Protein AF-A0A7Z1N574-F1 (afdb_monomer)

Structure (mmCIF, N/CA/C/O backbone):
data_AF-A0A7Z1N574-F1
#
_entry.id   AF-A0A7Z1N574-F1
#
loop_
_atom_site.group_PDB
_atom_site.id
_atom_site.type_symbol
_atom_site.label_atom_id
_atom_site.label_alt_id
_atom_site.label_comp_id
_atom_site.label_asym_id
_atom_site.label_entity_id
_atom_site.label_seq_id
_atom_site.pdbx_PDB_ins_code
_atom_site.Cartn_x
_atom_site.Cartn_y
_atom_site.Cartn_z
_atom_site.occupancy
_atom_site.B_iso_or_equiv
_atom_site.auth_seq_id
_atom_site.auth_comp_id
_atom_site.auth_asym_id
_atom_site.auth_atom_id
_atom_site.pdbx_PDB_model_num
ATOM 1 N N . MET A 1 1 ? 24.578 -37.620 -48.933 1.00 46.12 1 MET A N 1
ATOM 2 C CA . MET A 1 1 ? 25.079 -37.022 -47.671 1.00 46.12 1 MET A CA 1
ATOM 3 C C . MET A 1 1 ? 25.014 -35.486 -47.614 1.00 46.12 1 MET A C 1
ATOM 5 O O . MET A 1 1 ? 25.575 -34.906 -46.701 1.00 46.12 1 MET A O 1
ATOM 9 N N . ARG A 1 2 ? 24.331 -34.806 -48.554 1.00 49.56 2 ARG A N 1
ATOM 10 C CA . ARG A 1 2 ? 24.156 -33.336 -48.542 1.00 49.56 2 ARG A CA 1
ATOM 11 C C . ARG A 1 2 ? 22.759 -32.889 -48.082 1.00 49.56 2 ARG A C 1
ATOM 13 O O . ARG A 1 2 ? 22.626 -31.799 -47.550 1.00 49.56 2 ARG A O 1
ATOM 20 N N . LEU A 1 3 ? 21.742 -33.752 -48.209 1.00 48.25 3 LEU A N 1
ATOM 21 C CA . LEU A 1 3 ? 20.365 -33.455 -47.777 1.00 48.25 3 LEU A CA 1
ATOM 22 C C . LEU A 1 3 ? 20.119 -33.609 -46.265 1.00 48.25 3 LEU A C 1
ATOM 24 O O . LEU A 1 3 ? 19.157 -33.055 -45.755 1.00 48.25 3 LEU A O 1
ATOM 28 N N . MET A 1 4 ? 20.981 -34.331 -45.541 1.00 48.38 4 MET A N 1
ATOM 29 C CA . MET A 1 4 ? 20.855 -34.508 -44.083 1.00 48.38 4 MET A CA 1
ATOM 30 C C . MET A 1 4 ? 21.462 -33.342 -43.286 1.00 48.38 4 MET A C 1
ATOM 32 O O . MET A 1 4 ? 21.168 -33.189 -42.108 1.00 48.38 4 MET A O 1
ATOM 36 N N . LEU A 1 5 ? 22.292 -32.506 -43.923 1.00 49.09 5 LEU A N 1
ATOM 37 C CA . LEU A 1 5 ? 22.935 -31.360 -43.271 1.00 49.09 5 LEU A CA 1
ATOM 38 C C . LEU A 1 5 ? 22.013 -30.127 -43.215 1.00 49.09 5 LEU A C 1
ATOM 40 O O . LEU A 1 5 ? 22.210 -29.248 -42.385 1.00 49.09 5 LEU A O 1
ATOM 44 N N . ALA A 1 6 ? 20.987 -30.074 -44.071 1.00 48.47 6 ALA A N 1
ATOM 45 C CA . ALA A 1 6 ? 20.083 -28.929 -44.174 1.00 48.47 6 ALA A CA 1
ATOM 46 C C . ALA A 1 6 ? 18.960 -28.922 -43.119 1.00 48.47 6 ALA A C 1
ATOM 48 O O . ALA A 1 6 ? 18.404 -27.865 -42.839 1.00 48.47 6 ALA A O 1
ATOM 49 N N . LEU A 1 7 ? 18.634 -30.069 -42.508 1.00 50.12 7 LEU A N 1
ATOM 50 C CA . LEU A 1 7 ? 17.513 -30.176 -41.562 1.00 50.12 7 LEU A CA 1
ATOM 51 C C . LEU A 1 7 ? 17.898 -29.844 -40.107 1.00 50.12 7 LEU A C 1
ATOM 53 O O . LEU A 1 7 ? 17.031 -29.654 -39.261 1.00 50.12 7 LEU A O 1
ATOM 57 N N . ALA A 1 8 ? 19.193 -29.737 -39.804 1.00 52.31 8 ALA A N 1
ATOM 58 C CA . ALA A 1 8 ? 19.680 -29.502 -38.443 1.00 52.31 8 ALA A CA 1
ATOM 59 C C . ALA A 1 8 ? 19.680 -28.018 -38.016 1.00 52.31 8 ALA A C 1
ATOM 61 O O . ALA A 1 8 ? 19.965 -27.721 -36.859 1.00 52.31 8 ALA A O 1
ATOM 62 N N . LEU A 1 9 ? 19.368 -27.078 -38.919 1.00 52.91 9 LEU A N 1
ATOM 63 C CA . LEU A 1 9 ? 19.574 -25.641 -38.681 1.00 52.91 9 LEU A CA 1
ATOM 64 C C . LEU A 1 9 ? 18.309 -24.845 -38.308 1.00 52.91 9 LEU A C 1
ATOM 66 O O . LEU A 1 9 ? 18.392 -23.637 -38.108 1.00 52.91 9 LEU A O 1
ATOM 70 N N . SER A 1 10 ? 17.141 -25.486 -38.200 1.00 56.69 10 SER A N 1
ATOM 71 C CA . SER A 1 10 ? 15.859 -24.783 -37.990 1.00 56.69 10 SER A CA 1
ATOM 72 C C . SER A 1 10 ? 15.391 -24.702 -36.528 1.00 56.69 10 SER A C 1
ATOM 74 O O . SER A 1 10 ? 14.332 -24.145 -36.264 1.00 56.69 10 SER A O 1
ATOM 76 N N . GLY A 1 11 ? 16.146 -25.250 -35.567 1.00 56.66 11 GLY A N 1
ATOM 77 C CA . GLY A 1 11 ? 15.680 -25.426 -34.181 1.00 56.66 11 GLY A CA 1
ATOM 78 C C . GLY A 1 11 ? 16.077 -24.349 -33.162 1.00 56.66 11 GLY A C 1
ATOM 79 O O . GLY A 1 11 ? 15.678 -24.452 -32.007 1.00 56.66 11 GLY A O 1
ATOM 80 N N . LEU A 1 12 ? 16.871 -23.337 -33.532 1.00 57.41 12 LEU A N 1
ATOM 81 C CA . LEU A 1 12 ? 17.589 -22.498 -32.553 1.00 57.41 12 LEU A CA 1
ATOM 82 C C . LEU A 1 12 ? 17.017 -21.083 -32.326 1.00 57.41 12 LEU A C 1
ATOM 84 O O . LEU A 1 12 ? 17.759 -20.190 -31.929 1.00 57.41 12 LEU A O 1
ATOM 88 N N . ALA A 1 13 ? 15.726 -20.841 -32.579 1.00 58.88 13 ALA A N 1
ATOM 89 C CA . ALA A 1 13 ? 15.181 -19.473 -32.598 1.00 58.88 13 ALA A CA 1
ATOM 90 C C . ALA A 1 13 ? 13.957 -19.207 -31.696 1.00 58.88 13 ALA A C 1
ATOM 92 O O . ALA A 1 13 ? 1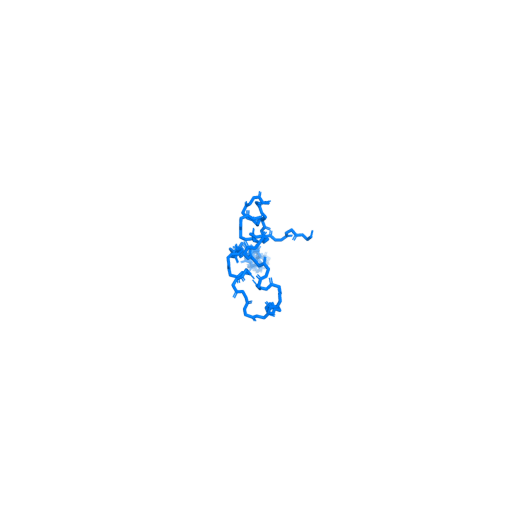3.204 -18.279 -31.974 1.00 58.88 13 ALA A O 1
ATOM 93 N N . LEU A 1 14 ? 13.730 -19.967 -30.615 1.00 60.38 14 LEU A N 1
ATOM 94 C CA . LEU A 1 14 ? 12.560 -19.746 -29.737 1.00 60.38 14 LEU A CA 1
ATOM 95 C C . LEU A 1 14 ? 12.867 -19.778 -28.233 1.00 60.38 14 LEU A C 1
ATOM 97 O O . LEU A 1 14 ? 12.119 -20.352 -27.449 1.00 60.38 14 LEU A O 1
ATOM 101 N N . SER A 1 15 ? 13.941 -19.125 -27.793 1.00 58.59 15 SER A N 1
ATOM 102 C CA . SER A 1 15 ? 14.105 -18.864 -26.357 1.00 58.59 15 SER A CA 1
ATOM 103 C C . SER A 1 15 ? 14.741 -17.507 -26.089 1.00 58.59 15 SER A C 1
ATOM 105 O O . SER A 1 15 ? 15.791 -17.407 -25.460 1.00 58.59 15 SER A O 1
ATOM 107 N N . THR A 1 16 ? 14.090 -16.436 -26.541 1.00 63.12 16 THR A N 1
ATOM 108 C CA . THR A 1 16 ? 14.243 -15.144 -25.868 1.00 63.12 16 THR A CA 1
ATOM 109 C C . THR A 1 16 ? 13.372 -15.184 -24.614 1.00 63.12 16 THR A C 1
ATOM 111 O O . THR A 1 16 ? 12.145 -15.187 -24.754 1.00 63.12 16 THR A O 1
ATOM 114 N N . PRO A 1 17 ? 13.936 -15.235 -23.393 1.00 62.28 17 PRO A N 1
ATOM 115 C CA . PRO A 1 17 ? 13.126 -15.024 -22.208 1.00 62.28 17 PRO A CA 1
ATOM 116 C C . PRO A 1 17 ? 12.587 -13.596 -22.291 1.00 62.28 17 PRO A C 1
ATOM 118 O O . PRO A 1 17 ? 13.335 -12.624 -22.186 1.00 62.28 17 PRO A O 1
ATOM 121 N N . ILE A 1 18 ? 11.281 -13.463 -22.520 1.00 64.12 18 ILE A N 1
ATOM 122 C CA . ILE A 1 18 ? 10.578 -12.200 -22.327 1.00 64.12 18 ILE A CA 1
ATOM 123 C C . ILE A 1 18 ? 10.556 -11.989 -20.816 1.00 64.12 18 ILE A C 1
ATOM 125 O O . ILE A 1 18 ? 9.623 -12.384 -20.121 1.00 64.12 18 ILE A O 1
ATOM 129 N N . ILE A 1 19 ? 11.625 -11.402 -20.285 1.00 61.03 19 ILE A N 1
ATOM 130 C CA . ILE A 1 19 ? 11.607 -10.809 -18.954 1.00 61.03 19 ILE A CA 1
ATOM 131 C C . ILE A 1 19 ? 10.793 -9.531 -19.125 1.00 61.03 19 ILE A C 1
ATOM 133 O O . ILE A 1 19 ? 11.326 -8.444 -19.336 1.00 61.03 19 ILE A O 1
ATOM 137 N N . ALA A 1 20 ? 9.469 -9.681 -19.133 1.00 58.25 20 ALA A N 1
ATOM 138 C CA . ALA A 1 20 ? 8.578 -8.555 -18.965 1.00 58.25 20 ALA A CA 1
ATOM 139 C C . ALA A 1 20 ? 8.875 -8.006 -17.571 1.00 58.25 20 ALA A C 1
ATOM 141 O O . ALA A 1 20 ? 8.481 -8.591 -16.561 1.00 58.25 20 ALA A O 1
ATOM 142 N N . LEU A 1 21 ? 9.639 -6.916 -17.514 1.00 56.94 21 LEU A N 1
ATOM 143 C CA . LEU A 1 21 ? 9.818 -6.151 -16.295 1.00 56.94 21 LEU A CA 1
ATOM 144 C C . LEU A 1 21 ? 8.450 -5.531 -15.998 1.00 56.94 21 LEU A C 1
ATOM 146 O O . LEU A 1 21 ? 8.132 -4.447 -16.485 1.00 56.94 21 LEU A O 1
ATOM 150 N N . ALA A 1 22 ? 7.587 -6.273 -15.301 1.00 60.81 22 ALA A N 1
ATOM 151 C CA . ALA A 1 22 ? 6.307 -5.755 -14.860 1.00 60.81 22 ALA A CA 1
ATOM 152 C C . ALA A 1 22 ? 6.608 -4.469 -14.094 1.00 60.81 22 ALA A C 1
ATOM 154 O O . ALA A 1 22 ? 7.349 -4.479 -13.107 1.00 60.81 22 ALA A O 1
ATOM 155 N N . LYS A 1 23 ? 6.110 -3.342 -14.604 1.00 61.34 23 LYS A N 1
ATOM 156 C CA . LYS A 1 23 ? 6.241 -2.066 -13.916 1.00 61.34 23 LYS A CA 1
ATOM 157 C C . LYS A 1 23 ? 5.476 -2.219 -12.607 1.00 61.34 23 LYS A C 1
ATOM 159 O O . LYS A 1 23 ? 4.251 -2.281 -12.623 1.00 61.34 23 LYS A O 1
ATOM 164 N N . THR A 1 24 ? 6.195 -2.356 -11.495 1.00 69.88 24 THR A N 1
ATOM 165 C CA . THR A 1 24 ? 5.569 -2.429 -10.177 1.00 69.88 24 THR A CA 1
ATOM 166 C C . THR A 1 24 ? 4.953 -1.071 -9.884 1.00 69.88 24 THR A C 1
ATOM 168 O O . THR A 1 24 ? 5.655 -0.117 -9.552 1.00 69.88 24 THR A O 1
ATOM 171 N N . ASP A 1 25 ? 3.637 -0.980 -10.041 1.00 83.12 25 ASP A N 1
ATOM 172 C CA . ASP A 1 25 ? 2.879 0.196 -9.651 1.00 83.12 25 ASP A CA 1
ATOM 173 C C . ASP A 1 25 ? 2.560 0.109 -8.153 1.00 83.12 25 ASP A C 1
ATOM 175 O O . ASP A 1 25 ? 1.550 -0.450 -7.722 1.00 83.12 25 ASP A O 1
ATOM 179 N N . LEU A 1 26 ? 3.487 0.619 -7.339 1.00 86.12 26 LEU A N 1
ATOM 180 C CA . LEU A 1 26 ? 3.343 0.652 -5.883 1.00 86.12 26 LEU A CA 1
ATOM 181 C C . LEU A 1 26 ? 2.157 1.529 -5.451 1.00 86.12 26 LEU A C 1
ATOM 183 O O . LEU A 1 26 ? 1.554 1.260 -4.415 1.00 86.12 26 LEU A O 1
ATOM 187 N N . ALA A 1 27 ? 1.774 2.528 -6.254 1.00 87.88 27 ALA A N 1
ATOM 188 C CA . ALA A 1 27 ? 0.595 3.340 -5.977 1.00 87.88 27 ALA A CA 1
ATOM 189 C C . ALA A 1 27 ? -0.689 2.521 -6.157 1.00 87.88 27 ALA A C 1
ATOM 191 O O . ALA A 1 27 ? -1.584 2.604 -5.318 1.00 87.8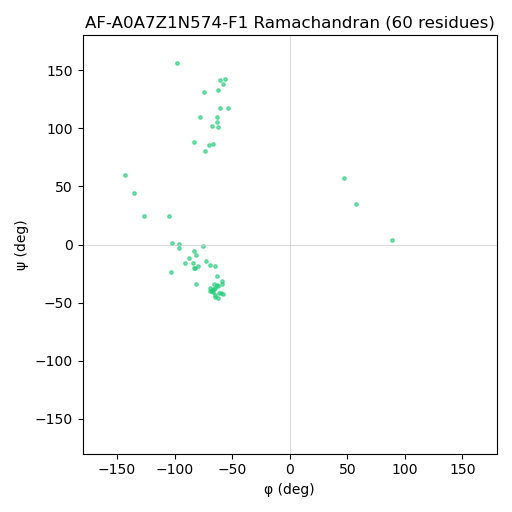8 27 ALA A O 1
ATOM 192 N N . ALA A 1 28 ? -0.755 1.661 -7.179 1.00 88.81 28 ALA A N 1
ATOM 193 C CA . ALA A 1 28 ? -1.870 0.730 -7.354 1.00 88.81 28 ALA A CA 1
ATOM 194 C C . ALA A 1 28 ? -1.983 -0.283 -6.198 1.00 88.81 28 ALA A C 1
ATOM 196 O O . ALA A 1 28 ? -3.092 -0.616 -5.786 1.00 88.81 28 ALA A O 1
ATOM 197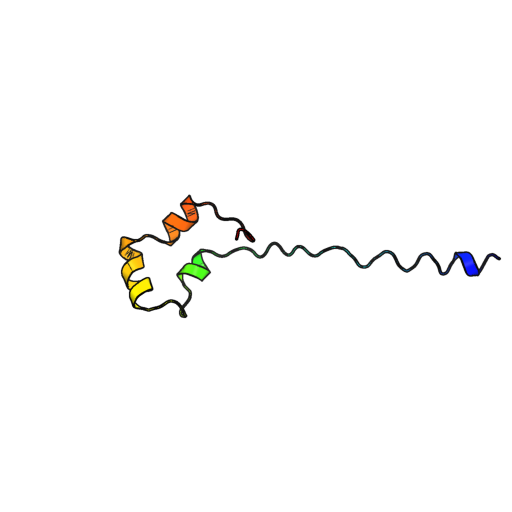 N N . ALA A 1 29 ? -0.856 -0.727 -5.628 1.00 88.69 29 ALA A N 1
ATOM 198 C CA . ALA A 1 29 ? -0.855 -1.607 -4.455 1.00 88.69 29 ALA A CA 1
ATOM 199 C C . ALA A 1 29 ? -1.430 -0.914 -3.205 1.00 88.69 29 ALA A C 1
ATOM 201 O O . ALA A 1 29 ? -2.182 -1.520 -2.441 1.00 88.69 29 ALA A O 1
ATOM 202 N N . VAL A 1 30 ? -1.128 0.375 -3.013 1.00 92.50 30 VAL A N 1
ATOM 203 C CA . VAL A 1 30 ? -1.765 1.187 -1.966 1.00 92.50 30 VAL A CA 1
ATOM 204 C C . VAL A 1 30 ? -3.240 1.439 -2.316 1.00 92.50 30 VAL A C 1
ATOM 206 O O . VAL A 1 30 ? -4.098 1.361 -1.451 1.00 92.50 30 VAL A O 1
ATOM 209 N N . ALA A 1 31 ? -3.614 1.644 -3.571 1.00 92.56 31 ALA A N 1
ATOM 210 C CA . ALA A 1 31 ? -5.017 1.857 -3.927 1.00 92.56 31 ALA A CA 1
ATOM 211 C C . ALA A 1 31 ? -5.888 0.577 -3.924 1.00 92.56 31 ALA A C 1
ATOM 213 O O . ALA A 1 31 ? -7.086 0.674 -4.189 1.00 92.56 31 ALA A O 1
ATOM 214 N N . ASP A 1 32 ? -5.331 -0.610 -3.641 1.00 93.88 32 ASP A N 1
ATOM 215 C CA . ASP A 1 32 ? -6.047 -1.880 -3.808 1.00 93.88 32 ASP A CA 1
ATOM 216 C C . ASP A 1 32 ? -7.318 -1.953 -2.922 1.00 93.88 32 ASP A C 1
ATOM 218 O O . ASP A 1 32 ? -7.230 -1.953 -1.683 1.0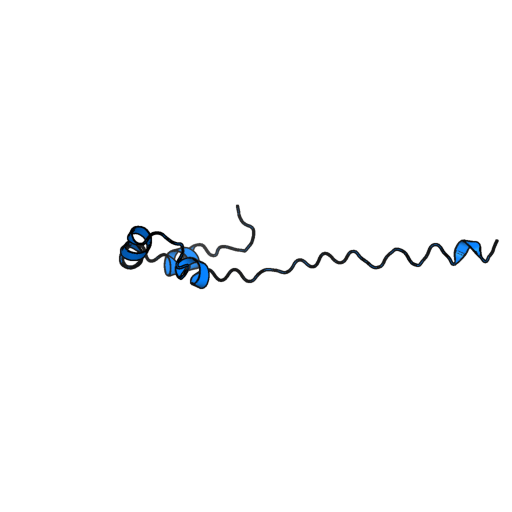0 93.88 32 ASP A O 1
ATOM 222 N N . PRO A 1 33 ? -8.523 -2.062 -3.523 1.00 92.06 33 PRO A N 1
ATOM 223 C CA . PRO A 1 33 ? -9.781 -2.132 -2.782 1.00 92.06 33 PRO A CA 1
ATOM 224 C C . PRO A 1 33 ? -9.911 -3.399 -1.925 1.00 92.06 33 PRO A C 1
ATOM 226 O O . PRO A 1 33 ? -10.704 -3.410 -0.980 1.00 92.06 33 PRO A O 1
ATOM 229 N N . LYS A 1 34 ? -9.125 -4.448 -2.200 1.00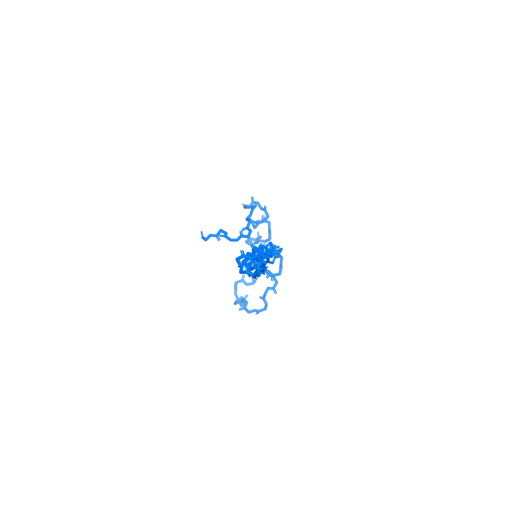 95.69 34 LYS A N 1
ATOM 230 C CA . LYS A 1 34 ? -9.087 -5.683 -1.404 1.00 95.69 34 LYS A CA 1
ATOM 231 C C . LYS A 1 3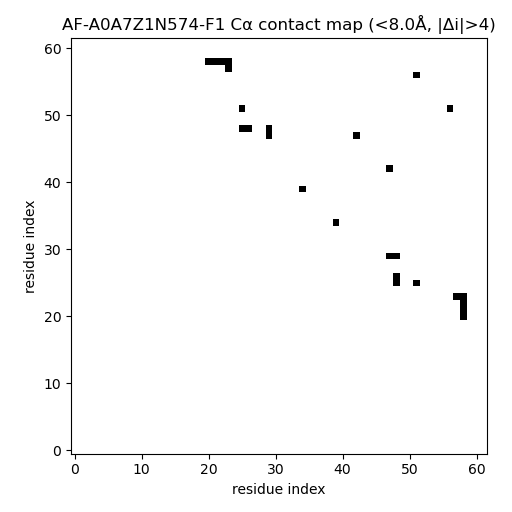4 ? -8.387 -5.504 -0.058 1.00 95.69 34 LYS A C 1
ATOM 233 O O . LYS A 1 34 ? -8.523 -6.369 0.806 1.00 95.69 34 LYS A O 1
ATOM 238 N N . ARG A 1 35 ? -7.648 -4.407 0.152 1.00 94.69 35 ARG A N 1
ATOM 239 C CA . ARG A 1 35 ? -7.037 -4.111 1.453 1.00 94.69 35 ARG A CA 1
ATOM 240 C C . ARG A 1 35 ? -8.114 -3.967 2.543 1.00 94.69 35 ARG A C 1
ATOM 242 O O . ARG A 1 35 ? -9.158 -3.372 2.278 1.00 94.69 35 ARG A O 1
ATOM 249 N N . PRO A 1 36 ? -7.880 -4.443 3.779 1.00 95.44 36 PRO A N 1
ATOM 250 C CA . PRO A 1 36 ? -8.812 -4.231 4.886 1.00 95.44 36 PRO A CA 1
ATOM 251 C C . PRO A 1 36 ? -9.099 -2.741 5.122 1.00 95.44 36 PRO A C 1
ATOM 253 O O . PRO A 1 36 ? -8.195 -1.908 5.018 1.00 95.44 36 PRO A O 1
ATOM 256 N N . ALA A 1 37 ? -10.344 -2.402 5.467 1.00 95.25 37 ALA A N 1
ATOM 257 C CA . ALA A 1 37 ? -10.754 -1.014 5.694 1.00 95.25 37 ALA A CA 1
ATOM 258 C C . ALA A 1 37 ? -9.956 -0.350 6.829 1.00 95.25 37 ALA A C 1
ATOM 260 O O . ALA A 1 37 ? -9.468 0.764 6.650 1.00 95.25 37 ALA A O 1
ATOM 261 N N . ASP A 1 38 ? -9.725 -1.072 7.927 1.00 95.62 38 ASP A N 1
ATOM 262 C CA . ASP A 1 38 ? -8.933 -0.591 9.066 1.00 95.62 38 ASP A CA 1
ATOM 263 C C . ASP A 1 38 ? -7.481 -0.303 8.671 1.00 95.62 38 ASP A C 1
ATOM 265 O O . ASP A 1 38 ? -6.874 0.660 9.132 1.00 95.62 38 ASP A O 1
ATOM 269 N N . ALA A 1 39 ? -6.920 -1.105 7.760 1.00 94.50 39 ALA A N 1
ATOM 270 C CA . ALA A 1 39 ? -5.580 -0.864 7.242 1.00 94.50 39 ALA A CA 1
ATOM 271 C C . ALA A 1 39 ? -5.530 0.412 6.392 1.00 94.50 39 ALA A C 1
ATOM 273 O O . ALA A 1 39 ? -4.557 1.149 6.495 1.00 94.50 39 ALA A O 1
ATOM 274 N N . ARG A 1 40 ? -6.565 0.687 5.583 1.00 94.75 40 ARG A N 1
ATOM 275 C CA . ARG A 1 40 ? -6.674 1.932 4.801 1.00 94.75 40 ARG A CA 1
ATOM 276 C C . ARG A 1 40 ? -6.864 3.163 5.680 1.00 94.75 40 ARG A C 1
ATOM 278 O O . ARG A 1 40 ? -6.248 4.185 5.411 1.00 94.75 40 ARG A O 1
ATOM 285 N N . ALA A 1 41 ? -7.662 3.067 6.744 1.00 95.75 41 ALA A N 1
ATOM 286 C CA . ALA A 1 41 ? -7.876 4.178 7.675 1.00 95.75 41 ALA A CA 1
ATOM 287 C C . ALA A 1 41 ? -6.564 4.658 8.322 1.00 95.75 41 ALA A C 1
ATOM 289 O O . ALA A 1 41 ? -6.388 5.841 8.592 1.00 95.75 41 ALA A O 1
ATOM 290 N N . LEU A 1 42 ? -5.611 3.746 8.526 1.00 96.62 42 LEU A N 1
ATOM 291 C CA . LEU A 1 42 ? -4.315 4.062 9.121 1.00 96.62 42 LEU A CA 1
ATOM 292 C C . LEU A 1 42 ? -3.302 4.647 8.127 1.00 96.62 42 LEU A C 1
ATOM 294 O O . LEU A 1 42 ? -2.255 5.123 8.574 1.00 96.62 42 LEU A O 1
ATOM 298 N N . ASP A 1 43 ? -3.586 4.658 6.820 1.00 95.62 43 ASP A N 1
ATOM 299 C CA . ASP A 1 43 ? -2.668 5.175 5.795 1.00 95.62 43 ASP A CA 1
ATOM 300 C C . ASP A 1 43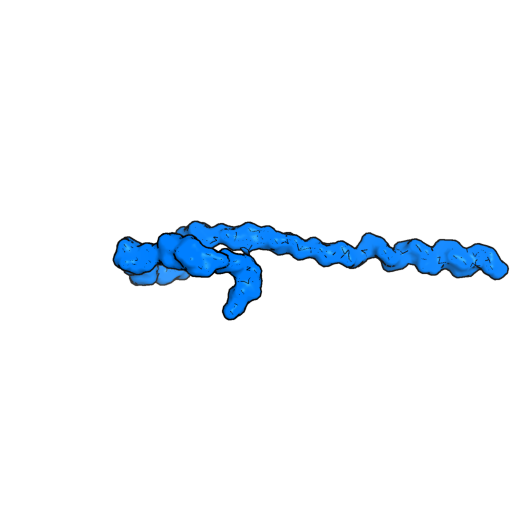 ? -2.315 6.643 6.026 1.00 95.62 43 ASP A C 1
ATOM 302 O O . ASP A 1 43 ? -1.174 7.041 5.794 1.00 95.62 43 ASP A O 1
ATOM 306 N N . GLU A 1 44 ? -3.258 7.436 6.545 1.00 95.00 44 GLU A N 1
ATOM 307 C CA . GLU A 1 44 ? -3.026 8.850 6.842 1.00 95.00 44 GLU A CA 1
ATOM 308 C C . GLU A 1 44 ? -1.859 9.037 7.819 1.00 95.00 44 GLU A C 1
ATOM 310 O O . GLU A 1 44 ? -1.002 9.896 7.598 1.00 95.00 44 GLU A O 1
ATOM 315 N N . SER A 1 45 ? -1.805 8.192 8.854 1.00 96.81 45 SER A N 1
ATOM 316 C CA . SER A 1 45 ? -0.745 8.190 9.866 1.00 96.81 45 SER A CA 1
ATOM 317 C C . SER A 1 45 ? 0.522 7.457 9.415 1.00 96.81 45 SER A C 1
ATOM 319 O O . SER A 1 45 ? 1.626 7.844 9.787 1.00 96.81 45 SER A O 1
ATOM 321 N N . ARG A 1 46 ? 0.371 6.390 8.618 1.00 95.69 46 ARG A N 1
ATOM 322 C CA . ARG A 1 46 ? 1.456 5.461 8.263 1.00 95.69 46 ARG A CA 1
ATOM 323 C C . ARG A 1 46 ? 2.197 5.841 6.990 1.00 95.69 46 ARG A C 1
ATOM 325 O O . ARG A 1 46 ? 3.278 5.306 6.769 1.00 95.69 46 ARG A O 1
ATOM 332 N N . LYS A 1 47 ? 1.631 6.725 6.1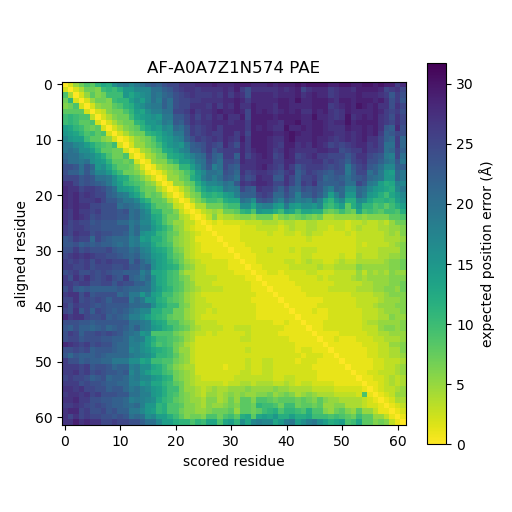63 1.00 95.81 47 LYS A N 1
ATOM 333 C CA . LYS A 1 47 ? 2.255 7.242 4.934 1.00 95.81 47 LYS A CA 1
ATOM 334 C C . LYS A 1 47 ? 2.859 6.115 4.069 1.00 95.81 47 LYS A C 1
ATOM 336 O O . LYS A 1 47 ? 4.073 6.077 3.832 1.00 95.81 47 LYS A O 1
ATOM 341 N N . PRO A 1 48 ? 2.048 5.114 3.660 1.00 95.25 48 PRO A N 1
ATOM 342 C CA . PRO A 1 48 ? 2.567 3.921 2.997 1.00 95.25 48 PRO A CA 1
ATOM 343 C C . PRO A 1 48 ? 3.184 4.235 1.633 1.00 95.25 48 PRO A C 1
ATOM 345 O O . PRO A 1 48 ? 4.169 3.604 1.264 1.00 95.25 48 PRO A O 1
ATOM 348 N N . ALA A 1 49 ? 2.658 5.216 0.896 1.00 92.75 49 ALA A N 1
ATOM 349 C CA . ALA A 1 49 ? 3.198 5.601 -0.405 1.00 92.75 49 ALA A CA 1
ATOM 350 C C . ALA A 1 49 ? 4.615 6.181 -0.274 1.00 92.75 49 ALA A C 1
ATOM 352 O O . ALA A 1 49 ? 5.524 5.789 -1.001 1.00 92.75 49 ALA A O 1
ATOM 353 N N . GLU A 1 50 ? 4.816 7.063 0.701 1.00 93.50 50 GLU A N 1
ATOM 354 C CA . GLU A 1 50 ? 6.095 7.690 1.013 1.00 93.50 50 GLU A CA 1
ATOM 355 C C . GLU A 1 50 ? 7.100 6.662 1.534 1.00 93.50 50 GLU A C 1
ATOM 357 O O . GLU A 1 50 ? 8.257 6.660 1.122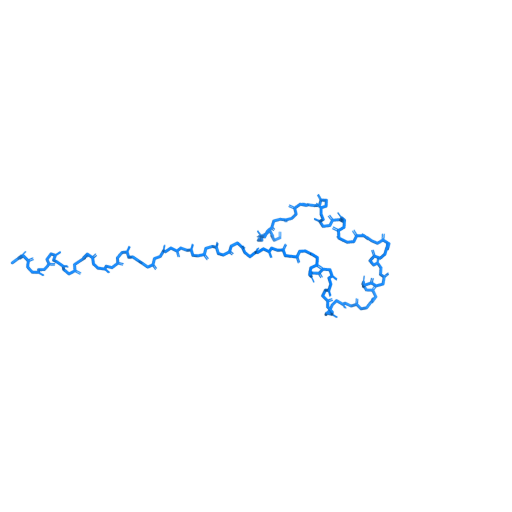 1.00 93.50 50 GLU A O 1
ATOM 362 N N . THR A 1 51 ? 6.644 5.737 2.381 1.00 94.06 51 THR A N 1
ATOM 363 C CA . THR A 1 51 ? 7.472 4.633 2.880 1.00 94.06 51 THR A CA 1
ATOM 364 C C . THR A 1 51 ? 7.929 3.726 1.736 1.00 94.06 51 THR A C 1
ATOM 366 O O . THR A 1 51 ? 9.109 3.401 1.633 1.00 94.06 51 THR A O 1
ATOM 369 N N . LEU A 1 52 ? 7.022 3.344 0.833 1.00 91.12 52 LEU A N 1
ATOM 370 C CA . LEU A 1 52 ? 7.354 2.519 -0.331 1.00 91.12 52 LEU A CA 1
ATOM 371 C C . LEU A 1 52 ? 8.298 3.244 -1.301 1.00 91.12 52 LEU A C 1
ATOM 373 O O . LEU A 1 52 ? 9.211 2.618 -1.843 1.00 91.12 52 LEU A O 1
ATOM 377 N N . ALA A 1 53 ? 8.118 4.555 -1.483 1.00 88.44 53 ALA A N 1
ATOM 378 C CA . ALA A 1 53 ? 9.023 5.385 -2.271 1.00 88.44 53 ALA A CA 1
ATOM 379 C C . ALA A 1 53 ? 10.421 5.465 -1.637 1.00 88.44 53 ALA A C 1
ATOM 381 O O . ALA A 1 53 ? 11.417 5.306 -2.341 1.00 88.44 53 ALA A O 1
ATOM 382 N N . PHE A 1 54 ? 10.502 5.642 -0.314 1.00 91.62 54 PHE A N 1
ATOM 383 C CA . PHE A 1 54 ? 11.760 5.657 0.436 1.00 91.62 54 PHE A CA 1
ATOM 384 C C . PHE A 1 54 ? 12.520 4.330 0.319 1.00 91.62 54 PHE A C 1
ATOM 386 O O . PHE A 1 54 ? 13.732 4.325 0.118 1.00 91.62 54 PHE A O 1
ATOM 393 N N . LEU A 1 55 ? 11.812 3.201 0.399 1.00 90.56 55 LEU A N 1
ATOM 394 C CA . LEU A 1 55 ? 12.421 1.871 0.330 1.00 90.56 55 LEU A CA 1
ATOM 395 C C . LEU A 1 55 ? 12.983 1.520 -1.057 1.00 90.56 55 LEU A C 1
ATOM 397 O O . LEU A 1 55 ? 13.780 0.589 -1.166 1.00 90.56 55 LEU A O 1
ATOM 401 N N . GLY A 1 56 ? 12.584 2.227 -2.120 1.00 85.88 56 GLY A N 1
ATOM 402 C CA . GLY A 1 56 ? 13.138 2.026 -3.463 1.00 85.88 56 GLY A CA 1
ATOM 403 C C . GLY A 1 56 ? 12.978 0.593 -3.991 1.00 85.88 56 GLY A C 1
ATOM 404 O O . GLY A 1 56 ? 13.876 0.071 -4.664 1.00 85.88 56 GLY A O 1
ATOM 405 N N . LEU A 1 57 ? 11.860 -0.059 -3.648 1.00 82.94 57 LEU A N 1
ATOM 406 C CA . LEU A 1 57 ? 11.611 -1.467 -3.959 1.00 82.94 57 LEU A CA 1
ATOM 407 C C . LEU A 1 57 ? 11.568 -1.705 -5.474 1.00 82.94 57 LEU A C 1
ATOM 409 O O . LEU A 1 57 ? 10.897 -1.002 -6.228 1.00 82.94 57 LEU A O 1
ATOM 413 N N . LYS A 1 58 ? 12.280 -2.743 -5.910 1.00 80.44 58 LYS A N 1
ATOM 414 C CA . LYS A 1 58 ? 12.303 -3.239 -7.288 1.00 80.44 58 LYS A CA 1
ATOM 415 C C . LYS A 1 58 ? 11.342 -4.429 -7.448 1.00 80.44 58 LYS A C 1
ATOM 417 O O . LYS A 1 58 ? 11.055 -5.118 -6.470 1.00 80.44 58 LYS A O 1
ATOM 422 N N . PRO A 1 59 ? 10.848 -4.710 -8.664 1.00 75.44 59 PRO A N 1
ATOM 423 C CA . PRO A 1 59 ? 10.086 -5.928 -8.929 1.00 75.44 59 PRO A CA 1
ATOM 424 C C . PRO A 1 59 ? 10.897 -7.193 -8.584 1.00 75.44 59 PRO A C 1
ATOM 426 O O . PRO A 1 59 ? 12.076 -7.278 -8.920 1.00 75.44 59 PRO A O 1
ATOM 429 N N . GLY A 1 60 ? 10.261 -8.189 -7.954 1.00 75.31 60 GLY A N 1
ATOM 430 C CA . GLY A 1 60 ? 10.845 -9.523 -7.731 1.00 75.31 60 GLY A CA 1
ATOM 431 C C . GLY A 1 60 ? 11.664 -9.714 -6.447 1.00 75.31 60 GLY A C 1
ATOM 432 O O . GLY A 1 60 ? 12.209 -10.800 -6.247 1.00 75.31 60 GLY A O 1
ATOM 433 N N . ILE A 1 61 ? 11.739 -8.709 -5.570 1.00 72.56 61 ILE A N 1
ATOM 434 C CA . ILE A 1 61 ? 12.322 -8.861 -4.228 1.00 72.56 61 ILE A CA 1
ATOM 435 C C . ILE A 1 61 ? 11.321 -9.648 -3.359 1.00 72.56 61 ILE A C 1
ATOM 437 O O . ILE A 1 61 ? 10.129 -9.336 -3.391 1.00 72.56 61 ILE A O 1
ATOM 441 N N . LYS A 1 62 ? 11.783 -10.689 -2.653 1.00 60.50 62 LYS A N 1
ATOM 442 C CA . LYS A 1 62 ? 10.973 -11.526 -1.747 1.00 60.50 62 LYS A CA 1
ATOM 443 C C . LYS A 1 62 ? 11.164 -11.119 -0.297 1.00 60.50 62 LYS A C 1
ATOM 445 O O . LYS A 1 62 ? 12.326 -10.819 0.055 1.00 60.50 62 LYS A O 1
#

Radius of gyration: 23.82 Å; Cα contacts (8 Å, |Δi|>4): 13; chains: 1; bounding box: 36×46×58 Å

Mean predicted aligned error: 13.12 Å

Organism: Staphylococcus haemolyticus (NCBI:txid1283)

pLDDT: mean 76.85, std 17.85, range [46.12, 96.81]

Solvent-accessible surface area (backbone atoms only — not comparable to full-atom values): 4382 Å² total; per-residue (Å²): 133,70,77,73,66,68,72,74,74,80,80,86,82,84,79,79,81,81,77,72,77,65,80,73,56,63,67,58,64,70,66,41,81,85,56,57,68,72,64,58,69,44,36,80,84,62,40,57,68,60,52,50,59,71,66,65,76,63,77,88,75,130

Foldseek 3Di:
DVVVVVVPPPPDPPDPPPPVQPPPPVVVVLVPPPDDPVVVVCCVVVVSVVVCVVVVDGPPDD

Sequence (62 aa):
MRLMLALALSGLALSTPIIALAKTDLAAAVADPKRPADARALDESRKPAETLAFLGLKPGIK

Secondary structure (DSSP, 8-state):
--SSSSGGGSSS-------------HHHHHT-TTS-HHHHHTHHHH-HHHHHHHHTPPTT--